Protein AF-A0A2M8NRN1-F1 (afdb_monomer_lite)

Secondary structure (DSSP, 8-state):
---------PPTT--GGG---EEEEEEE--SSGGG-EEEEEEE---TTSTTHHHHHHHHHHHHHHHSS--GGGHHHHHHHHHHHHHHHHHSSPPPHHHHHHH-

Structure (mmCIF, N/CA/C/O backbone):
data_AF-A0A2M8NRN1-F1
#
_entry.id   AF-A0A2M8NRN1-F1
#
loop_
_atom_site.group_PDB
_atom_site.id
_atom_site.type_symbol
_atom_site.label_atom_id
_atom_site.label_alt_id
_atom_site.label_comp_id
_atom_site.label_asym_id
_atom_site.label_entity_id
_atom_site.label_seq_id
_atom_site.pdbx_PDB_ins_code
_atom_site.Cartn_x
_atom_site.Cartn_y
_atom_site.Cartn_z
_atom_site.occupancy
_atom_site.B_iso_or_equiv
_atom_site.auth_seq_id
_atom_site.auth_comp_id
_atom_site.auth_asym_id
_atom_site.auth_atom_id
_atom_site.pdbx_PDB_model_num
ATOM 1 N N . MET A 1 1 ? -0.974 -8.652 -24.454 1.00 62.31 1 MET A N 1
ATOM 2 C CA . MET A 1 1 ? -1.611 -7.922 -23.339 1.00 62.31 1 MET A CA 1
ATOM 3 C C . MET A 1 1 ? -1.588 -8.857 -22.146 1.00 62.31 1 MET A C 1
ATOM 5 O O . MET A 1 1 ? -2.014 -9.992 -22.310 1.00 62.31 1 MET A O 1
ATOM 9 N N . PHE A 1 2 ? -1.001 -8.453 -21.021 1.00 66.50 2 PHE A N 1
ATOM 10 C CA . PHE A 1 2 ? -0.987 -9.286 -19.817 1.00 66.50 2 PHE A CA 1
ATOM 11 C C . PHE A 1 2 ? -2.305 -9.100 -19.066 1.00 66.50 2 PHE A C 1
ATOM 13 O O . PHE A 1 2 ? -2.736 -7.969 -18.853 1.00 66.50 2 PHE A O 1
ATOM 20 N N . SER A 1 3 ? -2.943 -10.204 -18.691 1.00 80.38 3 SER A N 1
ATOM 21 C CA . SER A 1 3 ? -4.111 -10.228 -17.812 1.00 80.38 3 SER A CA 1
ATOM 22 C C . SER A 1 3 ? -3.695 -10.754 -16.444 1.00 80.38 3 SER A C 1
ATOM 24 O O . SER A 1 3 ? -2.914 -11.702 -16.363 1.00 80.38 3 SER A O 1
ATOM 26 N N . HIS A 1 4 ? -4.231 -10.166 -15.380 1.00 83.50 4 HIS A N 1
ATOM 27 C CA . HIS A 1 4 ? -4.057 -10.650 -14.016 1.00 83.50 4 HIS A CA 1
ATOM 28 C C . HIS A 1 4 ? -5.423 -10.777 -13.340 1.00 83.50 4 HIS A C 1
ATOM 30 O O . HIS A 1 4 ? -6.370 -10.081 -13.703 1.00 83.50 4 HIS A O 1
ATOM 36 N N . HIS A 1 5 ? -5.505 -11.671 -12.360 1.00 90.12 5 HIS A N 1
ATOM 37 C CA . HIS A 1 5 ? -6.666 -11.827 -11.495 1.00 90.12 5 HIS A CA 1
ATOM 38 C C . HIS A 1 5 ? -6.188 -11.789 -10.049 1.00 90.12 5 HIS A C 1
ATOM 40 O O . HIS A 1 5 ? -5.264 -12.522 -9.694 1.00 90.12 5 HIS A O 1
ATOM 46 N N . THR A 1 6 ? -6.826 -10.955 -9.233 1.00 89.94 6 THR A N 1
ATOM 47 C CA . THR A 1 6 ? -6.585 -10.910 -7.791 1.00 89.94 6 THR A CA 1
ATOM 48 C C . THR A 1 6 ? -7.755 -11.564 -7.076 1.00 89.94 6 THR A C 1
ATOM 50 O O . THR A 1 6 ? -8.911 -11.235 -7.340 1.00 89.94 6 THR A O 1
ATOM 53 N N . PHE A 1 7 ? -7.446 -12.484 -6.169 1.00 90.50 7 PHE A N 1
ATOM 54 C CA . PHE A 1 7 ? -8.416 -13.082 -5.261 1.00 90.50 7 PHE A CA 1
ATOM 55 C C . PHE A 1 7 ? -8.125 -12.571 -3.857 1.00 90.50 7 PHE A C 1
ATOM 57 O O . PHE A 1 7 ? -6.975 -12.578 -3.424 1.00 90.50 7 PHE A O 1
ATOM 64 N N . TRP A 1 8 ? -9.167 -12.106 -3.180 1.00 88.06 8 TRP A N 1
ATOM 65 C CA . TRP A 1 8 ? -9.067 -11.373 -1.927 1.00 88.06 8 TRP A CA 1
ATOM 66 C C . TRP A 1 8 ? -10.189 -11.819 -1.000 1.00 88.06 8 TRP A C 1
ATOM 68 O O . TRP A 1 8 ? -11.346 -11.840 -1.425 1.00 88.06 8 TRP A O 1
ATOM 78 N N . LEU A 1 9 ? -9.860 -12.229 0.225 1.00 88.88 9 LEU A N 1
ATOM 79 C CA . LEU A 1 9 ? -10.848 -12.783 1.145 1.00 88.88 9 LEU A CA 1
ATOM 80 C C . LEU A 1 9 ? -10.475 -12.476 2.603 1.00 88.88 9 LEU A C 1
ATOM 82 O O . LEU A 1 9 ? -9.417 -12.929 3.045 1.00 88.88 9 LEU A O 1
ATOM 86 N N . PRO A 1 10 ? -11.340 -11.790 3.370 1.00 85.62 10 PRO A N 1
ATOM 87 C CA . PRO A 1 10 ? -11.121 -11.605 4.797 1.00 85.62 10 PRO A CA 1
ATOM 88 C C . PRO A 1 10 ? -11.238 -12.928 5.559 1.00 85.62 10 PRO A C 1
ATOM 90 O O . PRO A 1 10 ? -11.839 -13.911 5.105 1.00 85.62 10 PRO A O 1
ATOM 93 N N . LYS A 1 11 ? -10.695 -12.951 6.778 1.00 82.06 11 LYS A N 1
ATOM 94 C CA . LYS A 1 11 ? -10.859 -14.092 7.687 1.00 82.06 11 LYS A CA 1
ATOM 95 C C . LYS A 1 11 ? -12.346 -14.324 7.969 1.00 82.06 11 LYS A C 1
ATOM 97 O O . LYS A 1 11 ? -13.136 -13.395 8.107 1.00 82.06 11 LYS A O 1
ATOM 102 N N . ARG A 1 12 ? -12.739 -15.596 8.082 1.00 85.50 12 ARG A N 1
ATOM 103 C CA . ARG A 1 12 ? -14.132 -15.973 8.354 1.00 85.50 12 ARG A CA 1
ATOM 104 C C . ARG A 1 12 ? -14.617 -15.317 9.650 1.00 85.50 12 ARG A C 1
ATOM 106 O O . ARG A 1 12 ? -14.094 -15.619 10.717 1.00 85.50 12 ARG A O 1
ATOM 113 N N . GLY A 1 13 ? -15.677 -14.520 9.544 1.00 86.31 13 GLY A N 1
ATOM 114 C CA . GLY A 1 13 ? -16.291 -13.830 10.681 1.00 86.31 13 GLY A CA 1
ATOM 115 C C . GLY A 1 13 ? -15.793 -12.401 10.898 1.00 86.31 13 GLY A C 1
ATOM 116 O O . GLY A 1 13 ? -16.402 -11.703 11.700 1.00 86.31 13 GLY A O 1
ATOM 117 N N . SER A 1 14 ? -14.759 -11.964 10.174 1.00 83.19 14 SER A N 1
ATOM 118 C CA . SER A 1 14 ? -14.377 -10.552 10.078 1.00 83.19 14 SER A CA 1
ATOM 119 C C . SER A 1 14 ? -15.239 -9.837 9.042 1.00 83.19 14 SER A C 1
ATOM 121 O O . SER A 1 14 ? -15.706 -10.454 8.077 1.00 83.19 14 SER A O 1
ATOM 123 N N . ARG A 1 15 ? -15.453 -8.540 9.245 1.00 83.06 15 ARG A N 1
ATOM 124 C CA . ARG A 1 15 ? -16.087 -7.674 8.249 1.00 83.06 15 ARG A CA 1
ATOM 125 C C . ARG A 1 15 ? -15.068 -7.253 7.191 1.00 83.06 15 ARG A C 1
ATOM 127 O O . ARG A 1 15 ? -13.872 -7.197 7.463 1.00 83.06 15 ARG A O 1
ATOM 134 N N . ASP A 1 16 ? -15.549 -6.901 6.003 1.00 81.31 16 ASP A N 1
ATOM 135 C CA . ASP A 1 16 ? -14.683 -6.412 4.923 1.00 81.31 16 ASP A CA 1
ATOM 136 C C . ASP A 1 16 ? -13.942 -5.124 5.321 1.00 81.31 16 ASP A C 1
ATOM 138 O O . ASP A 1 16 ? -12.788 -4.943 4.950 1.00 81.31 16 ASP A O 1
ATOM 142 N N . ASP A 1 17 ? -14.572 -4.254 6.121 1.00 78.69 17 ASP A N 1
ATOM 143 C CA . ASP A 1 17 ? -13.983 -3.001 6.614 1.00 78.69 17 ASP A CA 1
ATOM 144 C C . ASP A 1 17 ? -13.029 -3.178 7.808 1.00 78.69 17 ASP A C 1
ATOM 146 O O . ASP A 1 17 ? -12.429 -2.204 8.256 1.00 78.69 17 ASP A O 1
ATOM 150 N N . GLU A 1 18 ? -12.874 -4.404 8.312 1.00 79.75 18 GLU A N 1
ATOM 151 C CA . GLU A 1 18 ? -11.862 -4.782 9.310 1.00 79.75 18 GLU A CA 1
ATOM 152 C C . GLU A 1 18 ? -10.634 -5.429 8.658 1.00 79.75 18 GLU A C 1
ATOM 154 O O . GLU A 1 18 ? -9.674 -5.769 9.349 1.00 79.75 18 GLU A O 1
ATOM 159 N N . TYR A 1 19 ? -10.672 -5.666 7.343 1.00 84.94 19 TYR A N 1
ATOM 160 C CA . TYR A 1 19 ? -9.587 -6.338 6.652 1.00 84.94 19 TYR A CA 1
ATOM 161 C C . TYR A 1 19 ? -8.541 -5.321 6.197 1.00 84.94 19 TYR A C 1
ATOM 163 O O . TYR A 1 19 ? -8.773 -4.539 5.280 1.00 84.94 19 TYR A O 1
ATOM 171 N N . GLU A 1 20 ? -7.398 -5.326 6.880 1.00 88.00 20 GLU A N 1
ATOM 172 C CA . GLU A 1 20 ? -6.361 -4.298 6.742 1.00 88.00 20 GLU A CA 1
ATOM 173 C C . GLU A 1 20 ? -5.211 -4.687 5.802 1.00 88.00 20 GLU A C 1
ATOM 175 O O . GLU A 1 20 ? -4.303 -3.886 5.586 1.00 88.00 20 GLU A O 1
ATOM 180 N N . ASP A 1 21 ? -5.229 -5.892 5.225 1.00 91.06 21 ASP A N 1
ATOM 181 C CA . ASP A 1 21 ? -4.270 -6.249 4.184 1.00 91.06 21 ASP A CA 1
ATOM 182 C C . ASP A 1 21 ? -4.447 -5.290 2.988 1.00 91.06 21 ASP A C 1
ATOM 184 O O . ASP A 1 21 ? -5.542 -4.810 2.684 1.00 91.06 21 ASP A O 1
ATOM 188 N N . ALA A 1 22 ? -3.379 -5.059 2.232 1.00 93.69 22 ALA A N 1
ATOM 189 C CA . ALA A 1 22 ? -3.453 -4.347 0.964 1.00 93.69 22 ALA A CA 1
ATOM 190 C C . ALA A 1 22 ? -2.652 -5.048 -0.132 1.00 93.69 22 ALA A C 1
ATOM 192 O O . ALA A 1 22 ? -1.687 -5.770 0.126 1.00 93.69 22 ALA A O 1
ATOM 193 N N . HIS A 1 23 ? -3.028 -4.798 -1.386 1.00 95.06 23 HIS A N 1
ATOM 194 C CA . HIS A 1 23 ? -2.264 -5.229 -2.549 1.00 95.06 23 HIS A CA 1
ATOM 195 C C . HIS A 1 23 ? -2.195 -4.128 -3.604 1.00 95.06 23 HIS A C 1
ATOM 197 O O . HIS A 1 23 ? -3.081 -3.281 -3.705 1.00 95.06 23 HIS A O 1
ATOM 203 N N . ALA A 1 24 ? -1.158 -4.171 -4.435 1.00 95.25 24 ALA A N 1
ATOM 204 C CA . ALA A 1 24 ? -1.045 -3.307 -5.601 1.00 95.25 24 ALA A CA 1
ATOM 205 C C . ALA A 1 24 ? -0.357 -4.042 -6.750 1.00 95.25 24 ALA A C 1
ATOM 207 O O . ALA A 1 24 ? 0.570 -4.830 -6.545 1.00 95.25 24 ALA A O 1
ATOM 208 N N . ILE A 1 25 ? -0.812 -3.769 -7.971 1.00 93.31 25 ILE A N 1
ATOM 209 C CA . ILE A 1 25 ? -0.262 -4.343 -9.196 1.00 93.31 25 ILE A CA 1
ATOM 210 C C . ILE A 1 25 ? 0.033 -3.203 -10.163 1.00 93.31 25 ILE A C 1
ATOM 212 O O . ILE A 1 25 ? -0.820 -2.352 -10.410 1.00 93.31 25 ILE A O 1
ATOM 216 N N . SER A 1 26 ? 1.234 -3.190 -10.733 1.00 91.38 26 SER A N 1
ATOM 217 C CA . SER A 1 26 ? 1.596 -2.258 -11.797 1.00 91.38 26 SER A CA 1
ATOM 218 C C . SER A 1 26 ? 2.326 -2.976 -12.927 1.00 91.38 26 SER A C 1
ATOM 220 O O . SER A 1 26 ? 2.931 -4.038 -12.747 1.00 91.38 26 SER A O 1
ATOM 222 N N . TYR A 1 27 ? 2.278 -2.375 -14.112 1.00 88.00 27 TYR A N 1
ATOM 223 C CA . TYR A 1 27 ? 3.077 -2.802 -15.248 1.00 88.00 27 TYR A CA 1
ATOM 224 C C . TYR A 1 27 ? 4.147 -1.751 -15.526 1.00 88.00 27 TYR A C 1
ATOM 226 O O . TYR A 1 27 ? 3.849 -0.634 -15.953 1.00 88.00 27 TYR A O 1
ATOM 234 N N . ALA A 1 28 ? 5.405 -2.107 -15.283 1.00 79.62 28 ALA A N 1
ATOM 235 C CA . ALA A 1 28 ? 6.534 -1.261 -15.622 1.00 79.62 28 ALA A CA 1
ATOM 236 C C . ALA A 1 28 ? 6.883 -1.473 -17.098 1.00 79.62 28 ALA A C 1
ATOM 238 O O . ALA A 1 28 ? 7.426 -2.513 -17.488 1.00 79.62 28 ALA A O 1
ATOM 239 N N . HIS A 1 29 ? 6.562 -0.478 -17.923 1.00 71.19 29 HIS A N 1
ATOM 240 C CA . HIS A 1 29 ? 7.010 -0.435 -19.308 1.00 71.19 29 HIS A CA 1
ATOM 241 C C . HIS A 1 29 ? 8.516 -0.182 -19.341 1.00 71.19 29 HIS A C 1
ATOM 243 O O . HIS A 1 29 ? 9.002 0.808 -18.798 1.00 71.19 29 HIS A O 1
ATOM 249 N N . THR A 1 30 ? 9.258 -1.058 -20.008 1.00 68.50 30 THR A N 1
ATOM 250 C CA . THR A 1 30 ? 10.623 -0.746 -20.432 1.00 68.50 30 THR A CA 1
ATOM 251 C C . THR A 1 30 ? 10.580 -0.241 -21.873 1.00 68.50 30 THR A C 1
ATOM 253 O O . THR A 1 30 ? 9.566 -0.367 -22.564 1.00 68.50 30 THR A O 1
ATOM 256 N N . SER A 1 31 ? 11.678 0.339 -22.353 1.00 68.50 31 SER A N 1
ATOM 257 C CA . SER A 1 31 ? 11.815 0.812 -23.739 1.00 68.50 31 SER A CA 1
ATOM 258 C C . SER A 1 31 ? 11.616 -0.292 -24.794 1.00 68.50 31 SER A C 1
ATOM 260 O O . SER A 1 31 ? 11.469 0.018 -25.973 1.00 68.50 31 SER A O 1
ATOM 262 N N . SER A 1 32 ? 11.551 -1.566 -24.384 1.00 63.22 32 SER A N 1
ATOM 263 C CA . SER A 1 32 ? 11.141 -2.699 -25.214 1.00 63.22 32 SER A CA 1
ATOM 264 C C . SER A 1 32 ? 9.852 -3.337 -24.665 1.00 63.22 32 SER A C 1
ATOM 266 O O . SER A 1 32 ? 9.862 -3.851 -23.546 1.00 63.22 32 SER A O 1
ATOM 268 N N . PRO A 1 33 ? 8.752 -3.405 -25.442 1.00 59.50 33 PRO A N 1
ATOM 269 C CA . PRO A 1 33 ? 7.499 -4.046 -25.023 1.00 59.50 33 PRO A CA 1
ATOM 270 C C . PRO A 1 33 ? 7.644 -5.514 -24.594 1.00 59.50 33 PRO A C 1
ATOM 272 O O . PRO A 1 33 ? 6.827 -6.004 -23.817 1.00 59.50 33 PRO A O 1
ATOM 275 N N . ALA A 1 34 ? 8.676 -6.208 -25.088 1.00 65.56 34 ALA A N 1
ATOM 276 C CA . ALA A 1 34 ? 8.981 -7.598 -24.748 1.00 65.56 34 ALA A CA 1
ATOM 277 C C . ALA A 1 34 ? 9.613 -7.767 -23.352 1.00 65.56 34 ALA A C 1
ATOM 279 O O . ALA A 1 34 ? 9.638 -8.878 -22.831 1.00 65.56 34 ALA A O 1
ATOM 280 N N . ASN A 1 35 ? 10.087 -6.676 -22.742 1.00 68.44 35 ASN A N 1
ATOM 281 C CA . ASN A 1 35 ? 10.804 -6.673 -21.465 1.00 68.44 35 ASN A CA 1
ATOM 282 C C . ASN A 1 35 ? 10.034 -5.897 -20.385 1.00 68.44 35 ASN A C 1
ATOM 284 O O . ASN A 1 35 ? 10.645 -5.296 -19.504 1.00 68.44 35 ASN A O 1
ATOM 288 N N . GLY A 1 36 ? 8.707 -5.806 -20.488 1.00 75.38 36 GLY A N 1
ATOM 289 C CA . GLY A 1 36 ? 7.906 -5.210 -19.423 1.00 75.38 36 GLY A CA 1
ATOM 290 C C . GLY A 1 36 ? 7.885 -6.105 -18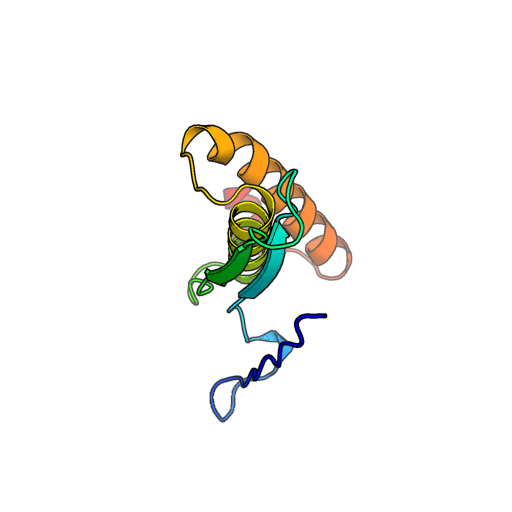.185 1.00 75.38 36 GLY A C 1
ATOM 291 O O . GLY A 1 36 ? 7.905 -7.331 -18.297 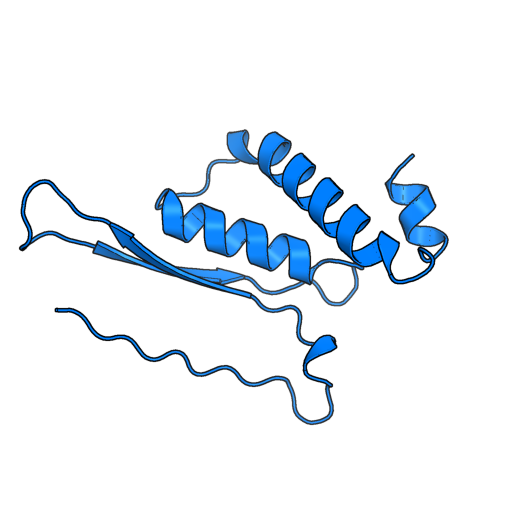1.00 75.38 36 GLY A O 1
ATOM 292 N N . HIS A 1 37 ? 7.839 -5.492 -17.005 1.00 84.69 37 HIS A N 1
ATOM 293 C CA . HIS A 1 37 ? 7.791 -6.218 -15.738 1.00 84.69 37 HIS A CA 1
ATOM 294 C C . HIS A 1 37 ? 6.438 -6.015 -15.062 1.00 84.69 37 HIS A C 1
ATOM 296 O O . HIS A 1 37 ? 5.982 -4.883 -14.901 1.00 84.69 37 HIS A O 1
ATOM 302 N N . LEU A 1 38 ? 5.820 -7.114 -14.630 1.00 88.38 38 LEU A N 1
ATOM 303 C CA . LEU A 1 38 ? 4.703 -7.065 -13.696 1.00 88.38 38 LEU A CA 1
ATOM 304 C C . LEU A 1 38 ? 5.269 -6.895 -12.285 1.00 88.38 38 LEU A C 1
ATOM 306 O O . LEU A 1 38 ? 6.101 -7.695 -11.854 1.00 88.38 38 LEU A O 1
ATOM 310 N N . ARG A 1 39 ? 4.825 -5.861 -11.575 1.00 90.94 39 ARG A N 1
ATOM 311 C CA . ARG A 1 39 ? 5.154 -5.648 -10.166 1.00 90.94 39 ARG A CA 1
ATOM 312 C C . ARG A 1 39 ? 3.909 -5.908 -9.346 1.00 90.94 39 ARG A C 1
ATOM 314 O O . ARG A 1 39 ? 2.875 -5.298 -9.600 1.00 90.94 39 ARG A O 1
ATOM 321 N N . CYS A 1 40 ? 4.034 -6.795 -8.372 1.00 93.12 40 CYS A N 1
ATOM 322 C CA . CYS A 1 40 ? 2.976 -7.120 -7.430 1.00 93.12 40 CYS A CA 1
ATOM 323 C C . CYS A 1 40 ? 3.508 -6.875 -6.021 1.00 93.12 40 CYS A C 1
ATOM 325 O O . CYS A 1 40 ? 4.612 -7.318 -5.700 1.00 93.12 40 CYS A O 1
ATOM 327 N N . ALA A 1 41 ? 2.723 -6.194 -5.199 1.00 94.44 41 ALA A N 1
ATOM 328 C CA . ALA A 1 41 ? 3.006 -5.969 -3.791 1.00 94.44 41 ALA A CA 1
ATOM 329 C C . ALA A 1 41 ? 1.823 -6.439 -2.950 1.00 94.44 41 ALA A C 1
ATOM 331 O O . ALA A 1 41 ? 0.673 -6.271 -3.361 1.00 94.44 41 ALA A O 1
ATOM 332 N N . VAL A 1 42 ? 2.122 -6.990 -1.777 1.00 94.25 42 VAL A N 1
ATOM 333 C CA . VAL A 1 42 ? 1.152 -7.300 -0.726 1.00 94.25 42 VAL A CA 1
ATOM 334 C C . VAL A 1 42 ? 1.727 -6.781 0.586 1.00 94.25 42 VAL A C 1
ATOM 336 O O . VAL A 1 42 ? 2.925 -6.947 0.832 1.00 94.25 42 VAL A O 1
ATOM 339 N N . ALA A 1 43 ? 0.893 -6.149 1.400 1.00 93.19 43 ALA A N 1
ATOM 340 C CA . ALA A 1 43 ? 1.239 -5.682 2.734 1.00 93.19 43 ALA A CA 1
ATOM 341 C C . ALA A 1 43 ? 0.158 -6.127 3.724 1.00 93.19 43 ALA A C 1
ATOM 343 O O . ALA A 1 43 ? -1.024 -6.096 3.396 1.00 93.19 43 ALA A O 1
ATOM 344 N N . ASP A 1 44 ? 0.583 -6.555 4.908 1.00 89.69 44 ASP A N 1
ATOM 345 C CA . ASP A 1 44 ? -0.289 -6.942 6.020 1.00 89.69 44 ASP A CA 1
ATOM 346 C C . ASP A 1 44 ? -0.471 -5.735 6.948 1.00 89.69 44 ASP A C 1
ATOM 348 O O . ASP A 1 44 ? 0.514 -5.098 7.349 1.00 89.69 44 ASP A O 1
ATOM 352 N N . GLY A 1 45 ? -1.722 -5.400 7.256 1.00 86.81 45 GLY A 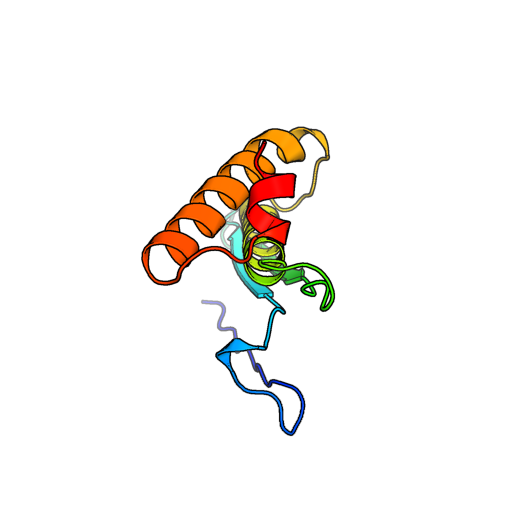N 1
ATOM 353 C CA . GLY A 1 45 ? -2.053 -4.367 8.226 1.00 86.81 45 GLY A CA 1
ATOM 354 C C . GLY A 1 45 ? -1.880 -4.901 9.646 1.00 86.81 45 GLY A C 1
ATOM 355 O O . GLY A 1 45 ? -2.515 -5.871 10.055 1.00 86.81 45 GLY A O 1
ATOM 356 N N . ALA A 1 46 ? -1.004 -4.278 10.435 1.00 80.81 46 ALA A N 1
ATOM 357 C CA . ALA A 1 46 ? -0.789 -4.684 11.818 1.00 80.81 46 ALA A CA 1
ATOM 358 C C . ALA A 1 46 ? -2.046 -4.446 12.684 1.00 80.81 46 ALA A C 1
ATOM 360 O O . ALA A 1 46 ? -2.261 -3.341 13.176 1.00 80.81 46 ALA A O 1
ATOM 361 N N . THR A 1 47 ? -2.793 -5.528 12.934 1.00 61.41 47 THR A N 1
ATOM 362 C CA . THR A 1 47 ? -4.087 -5.611 13.659 1.00 61.41 47 THR A CA 1
ATOM 363 C C . THR A 1 47 ? -4.238 -4.813 14.971 1.00 61.41 47 THR A C 1
ATOM 365 O O . THR A 1 47 ? -5.356 -4.604 15.431 1.00 61.41 47 THR A O 1
ATOM 368 N N . GLU A 1 48 ? -3.148 -4.410 15.632 1.00 61.19 48 GLU A N 1
ATOM 369 C CA . GLU A 1 48 ? -3.190 -3.681 16.915 1.00 61.19 48 GLU A CA 1
ATOM 370 C C . GLU A 1 48 ? -3.044 -2.156 16.763 1.00 61.19 48 GLU A C 1
ATOM 372 O O . GLU A 1 48 ? -3.205 -1.416 17.737 1.00 61.19 48 GLU A O 1
ATOM 377 N N . ALA A 1 49 ? -2.741 -1.660 15.560 1.00 65.62 49 ALA A N 1
ATOM 378 C CA . ALA A 1 49 ? -2.594 -0.237 15.286 1.00 65.62 49 ALA A CA 1
ATOM 379 C C . ALA A 1 49 ? -3.781 0.275 14.463 1.00 65.62 49 ALA A C 1
ATOM 381 O O . ALA A 1 49 ? -4.035 -0.198 13.363 1.00 65.62 49 ALA A O 1
ATOM 382 N N . SER A 1 50 ? -4.490 1.293 14.954 1.00 72.00 50 SER A N 1
ATOM 383 C CA . SER A 1 50 ? -5.490 1.970 14.124 1.00 72.00 50 SER A CA 1
ATOM 384 C C . SER A 1 50 ? -4.862 2.542 12.861 1.00 72.00 50 SER A C 1
ATOM 386 O O . SER A 1 50 ? -3.748 3.068 12.898 1.00 72.00 50 SER A O 1
ATOM 388 N N . PHE A 1 51 ? -5.616 2.468 11.762 1.00 82.81 51 PHE A N 1
ATOM 389 C CA . PHE A 1 51 ? -5.194 2.908 10.432 1.00 82.81 51 PHE A CA 1
ATOM 390 C C . PHE A 1 51 ? -3.988 2.139 9.875 1.00 82.81 51 PHE A C 1
ATOM 392 O O . PHE A 1 51 ? -3.279 2.654 9.002 1.00 82.81 51 PHE A O 1
ATOM 399 N N . SER A 1 52 ? -3.750 0.907 10.345 1.00 87.81 52 SER A N 1
ATOM 400 C CA . SER A 1 52 ? -2.699 0.055 9.784 1.00 87.81 52 SER A CA 1
ATOM 401 C C . SER A 1 52 ? -2.992 -0.299 8.320 1.00 87.81 52 SER A C 1
ATOM 403 O O . SER A 1 52 ? -2.066 -0.331 7.510 1.00 87.81 52 SER A O 1
ATOM 405 N N . GLY A 1 53 ? -4.273 -0.423 7.948 1.00 90.00 53 GLY A N 1
ATOM 406 C CA . GLY A 1 53 ? -4.687 -0.637 6.558 1.00 90.00 53 GLY A CA 1
ATOM 407 C C . GLY A 1 53 ? -4.292 0.505 5.615 1.00 90.00 53 GLY A C 1
ATOM 408 O O . GLY A 1 53 ? -3.807 0.257 4.514 1.00 90.00 53 GLY A O 1
ATOM 409 N N . VAL A 1 54 ? -4.384 1.762 6.070 1.00 91.44 54 VAL A N 1
ATOM 410 C CA . VAL A 1 54 ? -3.921 2.934 5.294 1.00 91.44 54 VAL A CA 1
ATOM 411 C C . VAL A 1 54 ? -2.421 2.833 5.027 1.00 91.44 54 VAL A C 1
ATOM 413 O O . VAL A 1 54 ? -1.946 3.139 3.935 1.00 91.44 54 VAL A O 1
ATOM 416 N N . TRP A 1 55 ? -1.658 2.379 6.022 1.00 93.50 55 TRP A N 1
ATOM 417 C CA . TRP A 1 55 ? -0.219 2.200 5.874 1.00 93.50 55 TRP A CA 1
ATOM 418 C C . TRP A 1 55 ? 0.125 1.050 4.923 1.00 93.50 55 TRP A C 1
ATOM 420 O O . TRP A 1 55 ? 0.969 1.219 4.041 1.00 93.50 55 TRP A O 1
ATOM 430 N N . ALA A 1 56 ? -0.560 -0.088 5.053 1.00 94.44 56 ALA A N 1
ATOM 431 C CA . ALA A 1 56 ? -0.402 -1.231 4.160 1.00 94.44 56 ALA A CA 1
ATOM 432 C C . ALA A 1 56 ? -0.670 -0.841 2.696 1.00 94.44 56 ALA A C 1
ATOM 434 O O . ALA A 1 56 ? 0.117 -1.186 1.808 1.00 94.44 56 ALA A O 1
ATOM 435 N N . GLU A 1 57 ? -1.726 -0.061 2.444 1.00 94.69 57 GLU A N 1
ATOM 436 C CA . GLU A 1 57 ? -2.066 0.441 1.111 1.00 94.69 57 GLU A CA 1
ATOM 437 C C . GLU A 1 57 ? -0.943 1.300 0.517 1.00 94.69 57 GLU A C 1
ATOM 439 O O . GLU A 1 57 ? -0.480 1.032 -0.597 1.00 94.69 57 GLU A O 1
ATOM 444 N N . ILE A 1 58 ? -0.449 2.278 1.278 1.00 95.44 58 ILE A N 1
ATOM 445 C CA . ILE A 1 58 ? 0.630 3.177 0.845 1.00 95.44 58 ILE A CA 1
ATOM 446 C C . ILE A 1 58 ? 1.904 2.393 0.510 1.00 95.44 58 ILE A C 1
ATOM 448 O O . ILE A 1 58 ? 2.526 2.629 -0.530 1.00 95.44 58 ILE A O 1
ATOM 452 N N . LEU A 1 59 ? 2.285 1.426 1.350 1.00 95.25 59 LEU A N 1
ATOM 453 C CA . LEU A 1 59 ? 3.470 0.597 1.124 1.00 95.25 59 LEU A CA 1
ATOM 454 C C . LEU A 1 59 ? 3.348 -0.258 -0.141 1.00 95.25 59 LEU A C 1
ATOM 456 O O . LEU A 1 59 ? 4.277 -0.295 -0.958 1.00 95.25 59 LEU A O 1
ATOM 460 N N . ALA A 1 60 ? 2.206 -0.928 -0.320 1.00 95.94 60 ALA A N 1
ATOM 461 C CA . ALA A 1 60 ? 1.965 -1.767 -1.486 1.00 95.94 60 ALA A CA 1
ATOM 462 C C . ALA A 1 60 ? 2.006 -0.933 -2.776 1.00 95.94 60 ALA A C 1
ATOM 464 O O . ALA A 1 60 ? 2.696 -1.294 -3.737 1.00 95.94 60 ALA A O 1
ATOM 465 N N . GLN A 1 61 ? 1.327 0.217 -2.782 1.00 95.88 61 GLN A N 1
ATOM 466 C CA . GLN A 1 61 ? 1.314 1.132 -3.921 1.00 95.88 61 GLN A CA 1
ATOM 467 C C . GLN A 1 61 ? 2.709 1.677 -4.236 1.00 95.88 61 GLN A C 1
ATOM 469 O O . GLN A 1 61 ? 3.110 1.660 -5.405 1.00 95.88 61 GLN A O 1
ATOM 474 N N . HIS A 1 62 ? 3.468 2.100 -3.219 1.00 95.56 62 HIS A N 1
ATOM 475 C CA . HIS A 1 62 ? 4.822 2.615 -3.409 1.00 95.56 62 HIS A CA 1
ATOM 476 C C . HIS A 1 62 ? 5.711 1.579 -4.101 1.00 95.56 62 HIS A C 1
ATOM 478 O O . HIS A 1 62 ? 6.291 1.874 -5.147 1.00 95.56 62 HIS A O 1
ATOM 484 N N . TYR A 1 63 ? 5.755 0.346 -3.586 1.00 94.81 63 TYR A N 1
ATOM 485 C CA . TYR A 1 63 ? 6.554 -0.714 -4.201 1.00 94.81 63 TYR A CA 1
ATOM 486 C C . TYR A 1 63 ? 6.102 -1.017 -5.630 1.00 94.81 63 TYR A C 1
ATOM 488 O O . TYR A 1 63 ? 6.935 -1.147 -6.530 1.00 94.81 63 TYR A O 1
ATOM 496 N N . ALA A 1 64 ? 4.791 -1.117 -5.872 1.00 93.56 64 ALA A N 1
ATOM 497 C CA . ALA A 1 64 ? 4.287 -1.385 -7.212 1.00 93.56 64 ALA A CA 1
ATOM 498 C C . ALA A 1 64 ? 4.750 -0.297 -8.199 1.00 93.56 64 ALA A C 1
ATOM 500 O O . ALA A 1 64 ? 5.171 -0.611 -9.313 1.00 93.56 64 ALA A O 1
ATOM 501 N N . GLN A 1 65 ? 4.756 0.973 -7.800 1.00 91.56 65 GLN A N 1
ATOM 502 C CA . GLN A 1 65 ? 5.147 2.086 -8.669 1.00 91.56 65 GLN A CA 1
ATOM 503 C C . GLN A 1 65 ? 6.664 2.190 -8.872 1.00 91.56 65 GLN A C 1
ATOM 505 O O . GLN A 1 65 ? 7.124 2.372 -10.002 1.00 91.56 65 GLN A O 1
ATOM 510 N N . THR A 1 66 ? 7.461 2.041 -7.816 1.00 91.44 66 THR A N 1
ATOM 511 C CA . THR A 1 66 ? 8.914 2.283 -7.868 1.00 91.44 66 THR A CA 1
ATOM 512 C C . THR A 1 66 ? 9.714 1.016 -8.177 1.00 91.44 66 THR A C 1
ATOM 514 O O . THR A 1 66 ? 10.755 1.082 -8.833 1.00 91.44 66 THR A O 1
ATOM 517 N N . GLY A 1 67 ? 9.192 -0.155 -7.807 1.00 89.50 67 GLY A N 1
ATOM 518 C CA . GLY A 1 67 ? 9.862 -1.453 -7.924 1.00 89.50 67 GLY A CA 1
ATOM 519 C C . GLY A 1 67 ? 10.887 -1.717 -6.825 1.00 89.50 67 GLY A C 1
ATOM 520 O O . GLY A 1 67 ? 11.654 -2.672 -6.934 1.00 89.50 67 GLY A O 1
ATOM 521 N N . GLY A 1 68 ? 10.923 -0.878 -5.793 1.00 86.75 68 GLY A N 1
ATOM 522 C CA . GLY A 1 68 ? 11.843 -1.004 -4.675 1.00 86.75 68 GLY A CA 1
ATOM 523 C C . GLY A 1 68 ? 11.297 -0.324 -3.430 1.00 86.75 68 GLY A C 1
ATOM 524 O O . GLY A 1 68 ? 10.326 0.425 -3.481 1.00 86.75 68 GLY A O 1
ATOM 525 N N . PHE A 1 69 ? 11.930 -0.598 -2.299 1.00 86.44 69 PHE A N 1
ATOM 526 C CA . PHE A 1 69 ? 11.650 0.103 -1.058 1.00 86.44 69 PHE A CA 1
ATOM 527 C C . PHE A 1 69 ? 12.957 0.671 -0.524 1.00 86.44 69 PHE A C 1
ATOM 529 O O . PHE A 1 69 ? 13.904 -0.076 -0.278 1.00 86.44 69 PHE A O 1
ATOM 536 N N . ASP A 1 70 ? 13.003 1.990 -0.376 1.00 88.00 70 ASP A N 1
ATOM 537 C CA . ASP A 1 70 ? 14.096 2.701 0.274 1.00 88.00 70 ASP A CA 1
ATOM 538 C C . ASP A 1 70 ? 13.546 3.366 1.536 1.00 88.00 70 ASP A C 1
ATOM 540 O O . ASP A 1 70 ? 12.536 4.069 1.492 1.00 88.00 70 ASP A O 1
ATOM 544 N N . ALA A 1 71 ? 14.226 3.163 2.663 1.00 90.75 71 ALA A N 1
ATOM 545 C CA . ALA A 1 71 ? 13.875 3.793 3.928 1.00 90.75 71 ALA A CA 1
ATOM 546 C C . ALA A 1 71 ? 13.892 5.330 3.841 1.00 90.75 71 ALA A C 1
ATOM 548 O O . ALA A 1 71 ? 13.189 5.987 4.607 1.00 90.75 71 ALA A O 1
ATOM 549 N N . SER A 1 72 ? 14.627 5.912 2.887 1.00 94.12 72 SER A N 1
ATOM 550 C CA . SER A 1 72 ? 14.587 7.356 2.624 1.00 94.12 72 SER A CA 1
ATOM 551 C C . SER A 1 72 ? 13.205 7.865 2.182 1.00 94.12 72 SER A C 1
ATOM 553 O O . SER A 1 72 ? 12.915 9.047 2.359 1.00 94.12 72 SER A O 1
ATOM 555 N N . ALA A 1 73 ? 12.328 6.991 1.670 1.00 92.81 73 ALA A N 1
ATOM 556 C CA . ALA A 1 73 ? 10.956 7.334 1.297 1.00 92.81 73 ALA A CA 1
ATOM 557 C C . ALA A 1 73 ? 10.009 7.435 2.507 1.00 92.81 73 ALA A C 1
ATOM 559 O O . ALA A 1 73 ? 8.945 8.044 2.393 1.00 92.81 73 ALA A O 1
ATOM 560 N N . LEU A 1 74 ? 10.383 6.873 3.666 1.00 93.38 74 LEU A N 1
ATOM 561 C CA . LEU A 1 74 ? 9.519 6.794 4.850 1.00 93.38 74 LEU A CA 1
ATOM 562 C C . LEU A 1 74 ? 8.931 8.141 5.300 1.00 93.38 74 LEU A C 1
ATOM 564 O O . LEU A 1 74 ? 7.740 8.149 5.598 1.00 93.38 74 LEU A O 1
ATOM 568 N N . PRO A 1 75 ? 9.670 9.270 5.326 1.00 94.94 75 PRO A N 1
ATOM 569 C CA . PRO A 1 75 ? 9.087 10.555 5.712 1.00 94.94 75 PRO A CA 1
ATOM 570 C C . PRO A 1 75 ? 7.925 10.975 4.802 1.00 94.94 75 PRO A C 1
ATOM 572 O O . PRO A 1 75 ? 6.853 11.320 5.289 1.00 94.94 75 PRO A O 1
ATOM 575 N N . ALA A 1 76 ? 8.098 10.860 3.482 1.00 94.31 76 ALA A N 1
ATOM 576 C CA . ALA A 1 76 ? 7.065 11.226 2.515 1.00 94.31 76 ALA A CA 1
ATOM 577 C C . ALA A 1 76 ? 5.861 10.272 2.566 1.00 94.31 76 ALA A C 1
ATOM 579 O O . ALA A 1 76 ? 4.715 10.707 2.460 1.00 94.31 76 ALA A O 1
ATOM 580 N N . LEU A 1 77 ? 6.103 8.971 2.751 1.00 94.75 77 LEU A N 1
ATOM 581 C CA . LEU A 1 77 ? 5.027 7.995 2.939 1.00 94.75 77 LEU A CA 1
ATOM 582 C C . LEU A 1 77 ? 4.279 8.240 4.259 1.00 94.75 77 LEU A C 1
ATOM 584 O O . LEU A 1 77 ? 3.061 8.099 4.304 1.00 94.75 77 LEU A O 1
ATOM 588 N N . GLY A 1 78 ? 4.982 8.655 5.315 1.00 92.81 78 GLY A N 1
ATOM 589 C CA . GLY A 1 78 ? 4.385 9.027 6.598 1.00 92.81 78 GLY A CA 1
ATOM 590 C C . GLY A 1 78 ? 3.449 10.232 6.490 1.00 92.81 78 GLY A C 1
ATOM 591 O O . GLY A 1 78 ? 2.358 10.209 7.055 1.00 92.81 78 GLY A O 1
ATOM 592 N N . GLU A 1 79 ? 3.812 11.247 5.702 1.00 93.38 79 GLU A N 1
ATOM 593 C CA . GLU A 1 79 ? 2.911 12.371 5.399 1.00 93.38 79 GLU A CA 1
ATOM 594 C C . GLU A 1 79 ? 1.664 11.919 4.623 1.00 93.38 79 GLU A C 1
ATOM 596 O O . GLU A 1 79 ? 0.552 12.363 4.915 1.00 93.38 79 GLU A O 1
ATOM 601 N N . GLN A 1 80 ? 1.815 11.002 3.659 1.00 93.50 80 GLN A N 1
ATOM 602 C CA . GLN A 1 80 ? 0.670 10.419 2.946 1.00 93.50 80 GLN A CA 1
ATOM 603 C C . GLN A 1 80 ? -0.252 9.653 3.894 1.00 93.50 80 GLN A C 1
ATOM 605 O O . GLN A 1 80 ? -1.473 9.786 3.802 1.00 93.50 80 GLN A O 1
ATOM 610 N N . TRP A 1 81 ? 0.326 8.899 4.828 1.00 92.50 81 TRP A N 1
ATOM 611 C CA . TRP A 1 81 ? -0.433 8.177 5.840 1.00 92.50 81 TRP A CA 1
ATOM 612 C C . TRP A 1 81 ? -1.208 9.134 6.732 1.00 92.50 81 TRP A C 1
ATOM 614 O O . TRP A 1 81 ? -2.413 8.963 6.882 1.00 92.50 81 TRP A O 1
ATOM 624 N N . LEU A 1 82 ? -0.559 10.186 7.236 1.00 90.25 82 LEU A N 1
ATOM 625 C CA . LEU A 1 82 ? -1.212 11.204 8.053 1.00 90.25 82 LEU A CA 1
ATOM 626 C C . LEU A 1 82 ? -2.409 11.830 7.325 1.00 90.25 82 LEU A C 1
ATOM 628 O O . LEU A 1 82 ? -3.495 11.938 7.892 1.00 90.25 82 LEU A O 1
ATOM 632 N N . ASN A 1 83 ? -2.243 12.181 6.049 1.00 89.62 83 ASN A N 1
ATOM 633 C CA . ASN A 1 83 ? -3.335 12.709 5.234 1.00 89.62 83 ASN A CA 1
ATOM 634 C C . ASN A 1 83 ? -4.477 11.692 5.065 1.00 89.62 83 ASN A C 1
ATOM 636 O O . ASN A 1 83 ? -5.648 12.063 5.162 1.00 89.62 83 ASN A O 1
ATOM 640 N N . GLY A 1 84 ? -4.152 10.413 4.851 1.00 87.44 84 GLY A N 1
ATOM 641 C CA . GLY A 1 84 ? -5.135 9.331 4.752 1.00 87.44 84 GLY A CA 1
ATOM 642 C C . GLY A 1 84 ? -5.904 9.103 6.056 1.00 87.44 84 GLY A C 1
ATOM 643 O O . GLY A 1 84 ? -7.130 8.989 6.036 1.00 87.44 84 GLY A O 1
ATOM 644 N N . VAL A 1 85 ? -5.207 9.121 7.196 1.00 86.44 85 VAL A N 1
ATOM 645 C CA . VAL A 1 85 ? -5.806 9.057 8.539 1.00 86.44 85 VAL A CA 1
ATOM 646 C C . VAL A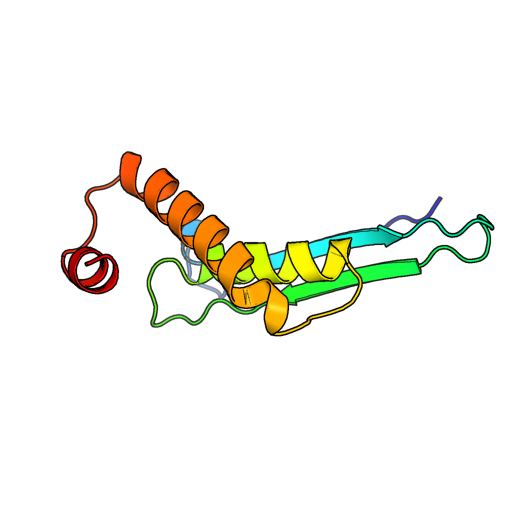 1 85 ? -6.764 10.221 8.745 1.00 86.44 85 VAL A C 1
ATOM 648 O O . VAL A 1 85 ? -7.916 10.005 9.117 1.00 86.44 85 VAL A O 1
ATOM 651 N N . MET A 1 86 ? -6.321 11.447 8.455 1.00 85.00 86 MET A N 1
ATOM 652 C CA . MET A 1 86 ? -7.147 12.641 8.623 1.00 85.00 86 MET A CA 1
ATOM 653 C C . MET A 1 86 ? -8.395 12.622 7.737 1.00 85.00 86 MET A C 1
ATOM 655 O O . MET A 1 86 ? -9.458 13.058 8.176 1.00 85.00 86 MET A O 1
ATOM 659 N N . ALA A 1 87 ? -8.295 12.084 6.520 1.00 83.06 87 ALA A N 1
ATOM 660 C CA . ALA A 1 87 ? -9.445 11.909 5.639 1.00 83.06 87 ALA A CA 1
ATOM 661 C C . ALA A 1 87 ? -10.453 10.893 6.203 1.00 83.06 87 ALA A C 1
ATOM 663 O O . ALA A 1 87 ? -11.647 11.174 6.227 1.00 83.06 87 ALA A O 1
ATOM 664 N N . GLN A 1 88 ? -9.995 9.746 6.718 1.00 78.12 88 GLN A N 1
ATOM 665 C CA . GLN A 1 88 ? -10.884 8.746 7.332 1.00 78.12 88 GLN A CA 1
ATOM 666 C C . GLN A 1 88 ? -11.496 9.226 8.658 1.00 78.12 88 GLN A C 1
ATOM 668 O O . GLN A 1 88 ? -12.624 8.871 9.002 1.00 78.12 88 GLN A O 1
ATOM 673 N N . ALA A 1 89 ? -10.756 10.053 9.389 1.00 76.50 89 ALA A N 1
ATOM 674 C CA . ALA A 1 89 ? -11.178 10.699 10.622 1.00 76.50 89 ALA A CA 1
ATOM 675 C C . ALA A 1 89 ? -12.173 11.850 10.412 1.00 76.50 89 ALA A C 1
ATOM 677 O O . ALA A 1 89 ? -12.888 12.223 11.338 1.00 76.50 89 ALA A O 1
ATOM 678 N N . ALA A 1 90 ? -12.252 12.428 9.211 1.00 71.56 90 ALA A N 1
ATOM 679 C CA . ALA A 1 90 ? -13.235 13.471 8.924 1.00 71.56 90 ALA A CA 1
ATOM 680 C C . ALA A 1 90 ? -14.681 12.944 9.026 1.00 71.56 90 ALA A C 1
ATOM 682 O O . ALA A 1 90 ? -15.584 13.696 9.390 1.00 71.56 90 ALA A O 1
ATOM 683 N N . ASP A 1 91 ? -14.881 11.644 8.778 1.00 65.06 91 ASP A N 1
ATOM 684 C CA . ASP A 1 91 ? -16.194 10.989 8.787 1.00 65.06 91 ASP A CA 1
ATOM 685 C C . ASP A 1 91 ? -16.536 10.291 10.121 1.00 65.06 91 ASP A C 1
ATOM 687 O O . ASP A 1 91 ? -17.676 9.857 10.320 1.00 65.06 91 ASP A O 1
ATOM 691 N N . LYS A 1 92 ? -15.581 10.167 11.057 1.00 62.31 92 LYS A N 1
ATOM 692 C CA . LYS A 1 92 ? -15.774 9.537 12.378 1.00 62.31 92 LYS A CA 1
ATOM 693 C C . LYS A 1 92 ? -14.899 10.219 13.436 1.00 62.31 92 LYS A C 1
ATOM 695 O 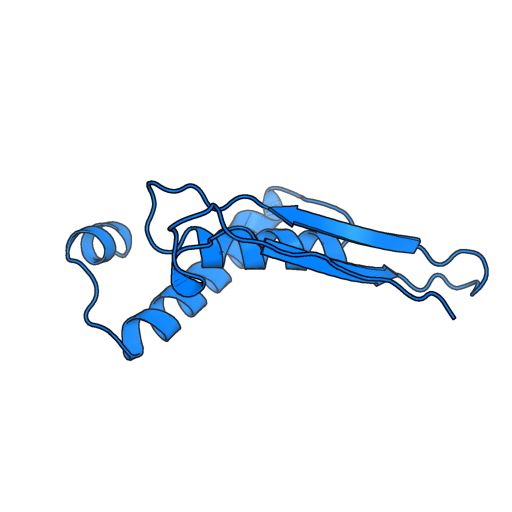O . LYS A 1 92 ? -13.711 10.380 1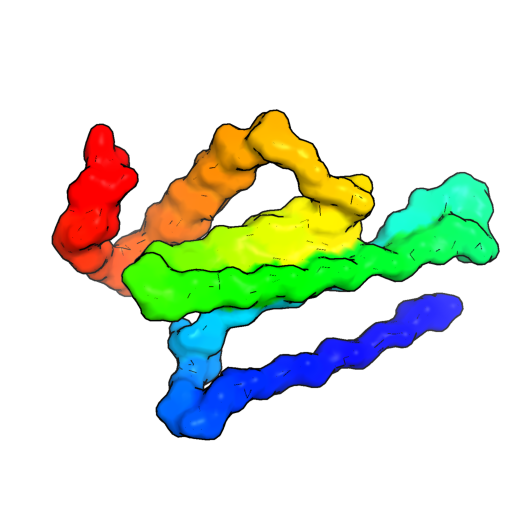3.190 1.00 62.31 92 LYS A O 1
ATOM 700 N N . PRO A 1 93 ? -15.422 10.545 14.635 1.00 61.25 93 PRO A N 1
ATOM 701 C CA . PRO A 1 93 ? -14.600 11.128 15.692 1.00 61.25 93 PRO A CA 1
ATOM 702 C C . PRO A 1 93 ? -13.393 10.233 15.992 1.00 61.25 93 PRO A C 1
ATOM 704 O O . PRO A 1 93 ? -13.541 9.020 16.171 1.00 61.25 93 PRO A O 1
ATOM 707 N N . LEU A 1 94 ? -12.208 10.846 16.019 1.00 62.28 94 LEU A N 1
ATOM 708 C CA . LEU A 1 94 ? -10.959 10.159 16.316 1.00 62.28 94 LEU A CA 1
ATOM 709 C C . LEU A 1 94 ? -11.040 9.518 17.704 1.00 62.28 94 LEU A C 1
ATOM 711 O O . LEU A 1 94 ? -11.432 10.173 18.671 1.00 62.28 94 LEU A O 1
ATOM 715 N N . PRO A 1 95 ? -10.662 8.240 17.844 1.00 65.25 95 PRO A N 1
ATOM 716 C CA . PRO A 1 95 ? -10.407 7.683 19.157 1.00 65.25 95 PRO A CA 1
ATOM 717 C C . PRO A 1 95 ? -9.285 8.472 19.847 1.00 65.25 95 PRO A C 1
ATOM 719 O O . PRO A 1 95 ? -8.264 8.770 19.233 1.00 65.25 95 PRO A O 1
ATOM 722 N N . TRP A 1 96 ? -9.446 8.762 21.138 1.00 59.88 96 TRP A N 1
ATOM 723 C CA . TRP A 1 96 ? -8.521 9.581 21.938 1.00 59.88 96 TRP A CA 1
ATOM 724 C C . TRP A 1 96 ? -7.045 9.127 21.880 1.00 59.88 96 TRP A C 1
ATOM 726 O O . TRP A 1 96 ? -6.139 9.948 21.948 1.00 59.88 96 TRP A O 1
ATOM 736 N N . TYR A 1 97 ? -6.775 7.830 21.699 1.00 61.31 97 TYR A N 1
ATOM 737 C CA . TYR A 1 97 ? -5.409 7.293 21.591 1.00 61.31 97 TYR A CA 1
ATOM 738 C C . TYR A 1 97 ? -4.740 7.582 20.232 1.00 61.31 97 TYR A C 1
ATOM 740 O O . TYR A 1 97 ? -3.535 7.387 20.074 1.00 61.31 97 TYR A O 1
ATOM 748 N N . VAL A 1 98 ? -5.515 7.998 19.225 1.00 62.09 98 VAL A N 1
ATOM 749 C CA . VAL A 1 98 ? -4.999 8.470 17.933 1.00 62.09 98 VAL A CA 1
ATOM 750 C C . VAL A 1 98 ? -4.582 9.927 18.064 1.00 62.09 98 VAL A C 1
ATOM 752 O O . VAL A 1 98 ? -3.526 10.294 17.564 1.00 62.09 98 VAL A O 1
ATOM 755 N N . GLU A 1 99 ? -5.357 10.734 18.792 1.00 62.16 99 GLU A N 1
ATOM 756 C CA . GLU A 1 99 ? -5.021 12.134 19.072 1.00 62.16 99 GLU A CA 1
ATOM 757 C C . GLU A 1 99 ? -3.654 12.252 19.768 1.00 62.16 99 GLU A C 1
ATOM 759 O O . GLU A 1 99 ? -2.829 13.059 19.351 1.00 62.16 99 GLU A O 1
ATOM 764 N N . GLU A 1 100 ? -3.363 11.374 20.736 1.00 60.59 100 GLU A N 1
ATOM 765 C CA . GLU A 1 100 ? -2.057 11.301 21.420 1.00 60.59 100 GLU A CA 1
ATOM 766 C C . GLU A 1 100 ? -0.875 10.964 20.495 1.00 60.59 100 GLU A C 1
ATOM 768 O O . GLU A 1 100 ? 0.262 11.314 20.796 1.00 60.59 100 GLU A O 1
ATOM 773 N N . LYS A 1 101 ? -1.114 10.265 19.378 1.00 56.72 101 LYS A N 1
ATOM 774 C CA . LYS A 1 101 ? -0.063 9.919 18.403 1.00 56.72 101 LYS A CA 1
ATOM 775 C C . LYS A 1 101 ? 0.128 10.982 17.321 1.00 56.72 101 LYS A C 1
ATOM 777 O O . LYS A 1 101 ? 1.083 10.884 16.553 1.00 56.72 101 LYS A O 1
ATOM 782 N N . LEU A 1 102 ? -0.787 11.947 17.235 1.00 58.22 102 LEU A N 1
ATOM 783 C CA . LEU A 1 102 ? -0.771 13.038 16.261 1.00 58.22 102 LEU A CA 1
ATOM 784 C C . LEU A 1 102 ? -0.206 14.353 16.835 1.00 58.22 102 LEU A C 1
ATOM 786 O O . LEU A 1 102 ? 0.045 15.274 16.057 1.00 58.22 102 LEU A O 1
ATOM 790 N N . SER A 1 103 ? -0.022 14.445 18.161 1.00 49.28 103 SER A N 1
ATOM 791 C CA . SER A 1 103 ? 0.603 15.574 18.879 1.00 49.28 103 SER A CA 1
ATOM 792 C C . SER A 1 103 ? 2.119 15.451 18.977 1.00 49.28 103 SER A C 1
ATOM 794 O O . SER A 1 103 ? 2.801 16.487 18.816 1.00 49.28 103 SER A O 1
#

Foldseek 3Di:
DDDDDDDDDDDPPDDPVLALKDKDWDWADDPDNVPIDIFIFIFHQDNVDPLSSVLNHLVRHVCNVPVDDDPVCVVVSVVSSVVVVVVVCVVPPDDPVVVVVVD

pLDDT: mean 82.32, std 12.4, range [49.28, 95.94]

Radius of gyration: 16.3 Å; chains: 1; bounding box: 31×32×47 Å

Sequence (103 aa):
MFSHHTFWLPKRGSRDDEYEDAHAISYAHTSSPANGHLRCAVADGATEASFSGVWAEILAQHYAQTGGFDASALPALGEQWLNGVMAQAADKPLPWYVEEKLS